Protein AF-A4FCK2-F1 (afdb_monomer_lite)

pLDDT: mean 74.15, std 17.32, range [36.41, 92.81]

Secondary structure (DSSP, 8-state):
------------------S------S-S----EEETT-SSS-HHHHHHHHHHHH-S--EEETT--TTHHHH-TTHHHHTT--

Organism: Saccharopolyspora erythraea (strain ATCC 11635 / DSM 40517 / JCM 4748 / NBRC 13426 / NCIMB 8594 / NRRL 2338) (NCBI:txid405948)

Sequence (82 aa):
MLDCSGTGAKHVRTSTDSGKARIGARDVDRSVLVGDPDVSLPVRALVPAVRDTLGIEPQVISSAGHLVIGEQPARRASARLG

Structure (mmCIF, N/CA/C/O backbone):
data_AF-A4FCK2-F1
#
_entry.id   AF-A4FCK2-F1
#
loop_
_atom_site.group_PDB
_atom_site.id
_atom_site.type_symbol
_atom_site.label_atom_id
_atom_site.label_alt_id
_atom_site.label_comp_id
_atom_site.label_asym_id
_atom_site.label_entity_id
_atom_site.label_seq_id
_atom_site.pdbx_PDB_ins_code
_atom_site.Cartn_x
_atom_site.Cartn_y
_atom_site.Cartn_z
_atom_site.occupancy
_atom_site.B_iso_or_equiv
_atom_site.auth_seq_id
_atom_site.auth_comp_id
_atom_site.auth_asym_id
_atom_site.auth_atom_id
_atom_site.pdbx_PDB_model_num
ATOM 1 N N . MET A 1 1 ? -3.404 -31.350 -6.197 1.00 37.97 1 MET A N 1
ATOM 2 C CA . MET A 1 1 ? -4.269 -31.504 -5.011 1.00 37.97 1 MET A CA 1
ATOM 3 C C . MET A 1 1 ? -3.676 -30.652 -3.905 1.00 37.97 1 MET A C 1
ATOM 5 O O . MET A 1 1 ? -2.564 -30.932 -3.489 1.00 37.97 1 MET A O 1
ATOM 9 N N . LEU A 1 2 ? -4.367 -29.588 -3.512 1.00 36.97 2 LEU A N 1
ATOM 10 C CA . LEU A 1 2 ? -4.097 -28.790 -2.316 1.00 36.97 2 LEU A CA 1
ATOM 11 C C . LEU A 1 2 ? -5.461 -28.268 -1.876 1.00 36.97 2 LEU A C 1
ATOM 13 O O . LEU A 1 2 ? -6.204 -27.748 -2.710 1.00 36.97 2 LEU A O 1
ATOM 17 N N . ASP A 1 3 ? -5.810 -28.504 -0.617 1.00 36.41 3 ASP A N 1
ATOM 18 C CA . ASP A 1 3 ? -7.096 -28.088 -0.072 1.00 36.41 3 ASP A CA 1
ATOM 19 C C . ASP A 1 3 ? -7.203 -26.556 0.028 1.00 36.41 3 ASP A C 1
ATOM 21 O O . ASP A 1 3 ? -6.201 -25.856 0.180 1.00 36.41 3 ASP A O 1
ATOM 25 N N . CYS A 1 4 ? -8.437 -26.055 -0.048 1.00 42.84 4 CYS A N 1
ATOM 26 C CA . CYS A 1 4 ? -8.809 -24.696 0.331 1.00 42.84 4 CYS A CA 1
ATOM 27 C C . CYS A 1 4 ? -10.203 -24.704 0.986 1.00 42.84 4 CYS A C 1
ATOM 29 O O . CYS A 1 4 ? -11.128 -24.039 0.510 1.00 42.84 4 CYS A O 1
ATOM 31 N N . SER A 1 5 ? -10.350 -25.442 2.090 1.00 48.19 5 SER A N 1
ATOM 32 C CA . SER A 1 5 ? -11.543 -25.489 2.948 1.00 48.19 5 SER A CA 1
ATOM 33 C C . SER A 1 5 ? -11.726 -24.182 3.733 1.00 48.19 5 SER A C 1
ATOM 35 O O . SER A 1 5 ? -11.631 -24.131 4.956 1.00 48.19 5 SER A O 1
ATOM 37 N N . GLY A 1 6 ? -11.956 -23.083 3.013 1.00 43.56 6 GLY A N 1
ATOM 38 C CA . GLY A 1 6 ? -12.052 -21.740 3.573 1.00 43.56 6 GLY A CA 1
ATOM 39 C C . GLY A 1 6 ? -12.831 -20.803 2.659 1.00 43.56 6 GLY A C 1
ATOM 40 O O . GLY A 1 6 ? -12.238 -20.040 1.895 1.00 43.56 6 GLY A O 1
ATOM 41 N N . THR A 1 7 ? -14.162 -20.834 2.766 1.00 47.19 7 THR A N 1
ATOM 42 C CA . THR A 1 7 ? -15.125 -20.063 1.954 1.00 47.19 7 THR A CA 1
ATOM 43 C C . THR A 1 7 ? -15.138 -18.563 2.294 1.00 47.19 7 THR A C 1
ATOM 45 O O . THR A 1 7 ? -16.174 -17.966 2.580 1.00 47.19 7 THR A O 1
ATOM 48 N N . GLY A 1 8 ? -13.973 -17.916 2.274 1.00 49.62 8 GLY A N 1
ATOM 49 C CA . GLY A 1 8 ? -13.855 -16.467 2.375 1.00 49.62 8 GLY A CA 1
ATOM 50 C C . GLY A 1 8 ? -14.162 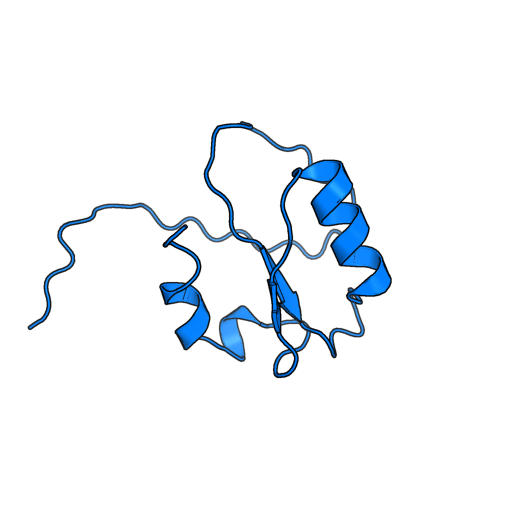-15.817 1.031 1.00 49.62 8 GLY A C 1
ATOM 51 O O . GLY A 1 8 ? -13.313 -15.836 0.139 1.00 49.62 8 GLY A O 1
ATOM 52 N N . ALA A 1 9 ? -15.342 -15.212 0.885 1.00 48.53 9 ALA A N 1
ATOM 53 C CA . ALA A 1 9 ? -15.689 -14.428 -0.299 1.00 48.53 9 ALA A CA 1
ATOM 54 C C . ALA A 1 9 ? -14.712 -13.245 -0.466 1.00 48.53 9 ALA A C 1
ATOM 56 O O . ALA A 1 9 ? -14.737 -12.280 0.299 1.00 48.53 9 ALA A O 1
ATOM 57 N N . LYS A 1 10 ? -13.823 -13.318 -1.465 1.00 55.88 10 LYS A N 1
ATOM 58 C CA . LYS A 1 10 ? -12.808 -12.287 -1.735 1.00 55.88 10 LYS A CA 1
ATOM 59 C C . LYS A 1 10 ? -13.401 -11.180 -2.611 1.00 55.88 10 LYS A C 1
ATOM 61 O O . LYS A 1 10 ? -13.317 -11.242 -3.834 1.00 55.88 10 LYS A O 1
ATOM 66 N N . HIS A 1 11 ? -14.003 -10.170 -1.989 1.00 58.00 11 HIS A N 1
ATOM 67 C CA . 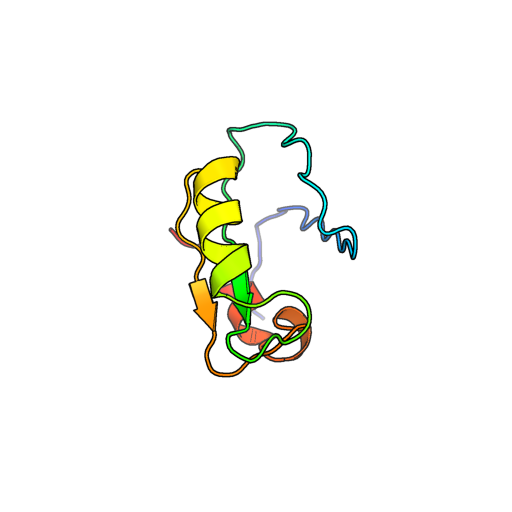HIS A 1 11 ? -14.495 -8.985 -2.696 1.00 58.00 11 HIS A CA 1
ATOM 68 C C . HIS A 1 11 ? -13.312 -8.089 -3.099 1.00 58.00 11 HIS A C 1
ATOM 70 O O . HIS A 1 11 ? -12.572 -7.617 -2.239 1.00 58.00 11 HIS A O 1
ATOM 76 N N . VAL A 1 12 ? -13.149 -7.819 -4.396 1.00 59.44 12 VAL A N 1
ATOM 77 C CA . VAL A 1 12 ? -12.189 -6.827 -4.907 1.00 59.44 12 VAL A CA 1
ATOM 78 C C . VAL A 1 12 ? -12.971 -5.597 -5.356 1.00 59.44 12 VAL A C 1
ATOM 80 O O . VAL A 1 12 ? -13.855 -5.710 -6.201 1.00 59.44 12 VAL A O 1
ATOM 83 N N . ARG A 1 13 ? -12.654 -4.427 -4.793 1.00 65.06 13 ARG A N 1
ATOM 84 C CA . ARG A 1 13 ? -13.075 -3.126 -5.332 1.00 65.06 13 ARG A CA 1
ATOM 85 C C . ARG A 1 13 ? -11.846 -2.379 -5.809 1.00 65.06 13 ARG A C 1
ATOM 87 O O . ARG A 1 13 ? -10.858 -2.311 -5.084 1.00 65.06 13 ARG A O 1
ATOM 94 N N . THR A 1 14 ? -11.953 -1.785 -6.986 1.00 62.16 14 THR A N 1
ATOM 95 C CA . THR A 1 14 ? -10.959 -0.866 -7.536 1.00 62.16 14 THR A CA 1
ATOM 96 C C . THR A 1 14 ? -11.623 0.498 -7.649 1.00 62.16 14 THR A C 1
ATOM 98 O O . THR A 1 14 ? -12.763 0.585 -8.101 1.00 62.16 14 THR A O 1
ATOM 101 N N . SER A 1 15 ? -10.934 1.552 -7.222 1.00 63.19 15 SER A N 1
ATOM 102 C CA . SER A 1 15 ? -11.387 2.936 -7.356 1.00 63.19 15 SER A CA 1
ATOM 103 C C . SER A 1 15 ? -10.228 3.779 -7.864 1.00 63.19 15 SER A C 1
ATOM 105 O O . SER A 1 15 ? -9.109 3.618 -7.386 1.00 63.19 15 SER A O 1
ATOM 107 N N . THR A 1 16 ? -10.507 4.673 -8.808 1.00 61.97 16 THR A N 1
ATOM 108 C CA . THR A 1 16 ? -9.583 5.732 -9.242 1.00 61.97 16 THR A CA 1
ATOM 109 C C . THR A 1 16 ? -9.880 7.069 -8.556 1.00 61.97 16 THR A C 1
ATOM 111 O O . THR A 1 16 ? -9.187 8.049 -8.811 1.00 61.97 16 THR A O 1
ATOM 114 N N . ASP A 1 17 ? -10.911 7.130 -7.706 1.00 64.62 17 ASP A N 1
ATOM 115 C CA . ASP A 1 17 ? -11.196 8.294 -6.865 1.00 64.62 17 ASP A CA 1
ATOM 116 C C . ASP A 1 17 ? -10.171 8.373 -5.724 1.00 64.62 17 ASP A C 1
ATOM 118 O O . ASP A 1 17 ? -10.093 7.473 -4.883 1.00 64.62 17 ASP A O 1
ATOM 122 N N . SER A 1 18 ? -9.390 9.453 -5.715 1.00 58.06 18 SER A N 1
ATOM 123 C CA . SER A 1 18 ? -8.414 9.798 -4.676 1.00 58.06 18 SER A CA 1
ATOM 124 C C . SER A 1 18 ? -9.036 10.537 -3.480 1.00 58.06 18 SER A C 1
ATOM 126 O O . SER A 1 18 ? -8.332 10.891 -2.530 1.00 58.06 18 SER A O 1
ATOM 128 N N . GLY A 1 19 ? -10.353 10.765 -3.498 1.00 64.81 19 GLY A N 1
ATOM 129 C CA . GLY A 1 19 ? -11.126 11.303 -2.388 1.00 64.81 19 GLY A CA 1
ATOM 130 C C . GLY A 1 19 ? -11.140 10.402 -1.147 1.00 64.81 19 GLY A C 1
ATOM 131 O O . GLY A 1 19 ? -10.888 9.197 -1.187 1.00 64.81 19 GLY A O 1
ATOM 132 N N . LYS A 1 20 ? -11.465 10.995 0.009 1.00 64.69 20 LYS A N 1
ATOM 133 C CA . LYS A 1 20 ? -11.542 10.266 1.285 1.00 64.69 20 LYS A CA 1
ATOM 134 C C . LYS A 1 20 ? -12.731 9.300 1.291 1.00 64.69 20 LYS A C 1
ATOM 136 O O . LYS A 1 20 ? -13.873 9.707 1.507 1.00 64.69 20 LYS A O 1
ATOM 141 N N . ALA A 1 21 ? -12.454 8.011 1.115 1.00 66.31 21 ALA A N 1
ATOM 142 C CA . ALA A 1 21 ? -13.462 6.961 1.196 1.00 66.31 21 ALA A CA 1
ATOM 143 C C . ALA A 1 21 ? -14.107 6.893 2.596 1.00 66.31 21 ALA A C 1
ATOM 145 O O . ALA A 1 21 ? -13.421 6.800 3.616 1.00 66.31 21 ALA A O 1
ATOM 146 N N . ARG A 1 22 ? -15.446 6.867 2.654 1.00 69.88 22 ARG A N 1
ATOM 147 C CA . ARG A 1 22 ? -16.177 6.541 3.889 1.00 69.88 22 ARG A CA 1
ATOM 148 C C . ARG A 1 22 ? -15.956 5.069 4.237 1.00 69.88 22 ARG A C 1
ATOM 150 O O . ARG A 1 22 ? -16.351 4.182 3.483 1.00 69.88 22 ARG A O 1
ATOM 157 N N . ILE A 1 23 ? -15.347 4.810 5.390 1.00 69.94 23 ILE A N 1
ATOM 158 C CA . ILE A 1 23 ? -15.034 3.449 5.838 1.00 69.94 23 ILE A CA 1
ATOM 159 C C . ILE A 1 23 ? -16.259 2.836 6.518 1.00 69.94 23 ILE A C 1
ATOM 161 O O . ILE A 1 23 ? -16.684 3.308 7.566 1.00 69.94 23 ILE A O 1
ATOM 165 N N . GLY A 1 24 ? -16.824 1.793 5.898 1.00 72.44 24 GLY A N 1
ATOM 166 C CA . GLY A 1 24 ? -18.124 1.222 6.277 1.00 72.44 24 GLY A CA 1
ATOM 167 C C . GLY A 1 24 ? -18.181 0.614 7.683 1.00 72.44 24 GLY A C 1
ATOM 168 O O . GLY A 1 24 ? -18.936 1.090 8.520 1.00 72.44 24 GLY A O 1
ATOM 169 N N . ALA A 1 25 ? -17.392 -0.431 7.949 1.00 73.75 25 ALA A N 1
ATOM 170 C CA . ALA A 1 25 ? -17.333 -1.105 9.251 1.00 73.75 25 ALA A CA 1
ATOM 171 C C . ALA A 1 25 ? -15.878 -1.191 9.722 1.00 73.75 25 ALA A C 1
ATOM 173 O O . ALA A 1 25 ? -15.022 -1.614 8.944 1.00 73.75 25 ALA A O 1
ATOM 174 N N . ARG A 1 26 ? -15.565 -0.772 10.955 1.00 68.81 26 ARG A N 1
ATOM 175 C CA . ARG A 1 26 ? -14.170 -0.746 11.437 1.00 68.81 26 ARG A CA 1
ATOM 176 C C . ARG A 1 26 ? -13.606 -2.152 11.686 1.00 68.81 26 ARG A C 1
ATOM 178 O O . ARG A 1 26 ? -12.503 -2.388 11.206 1.00 68.81 26 ARG A O 1
ATOM 185 N N . ASP A 1 27 ? -14.394 -3.076 12.244 1.00 75.19 27 ASP A N 1
ATOM 186 C CA . ASP A 1 27 ? -14.049 -4.484 12.575 1.00 75.19 27 ASP A CA 1
ATOM 187 C C . ASP A 1 27 ? -13.814 -5.429 11.373 1.00 75.19 27 ASP A C 1
ATOM 189 O O . ASP A 1 27 ? -14.145 -6.612 11.398 1.00 75.19 27 ASP A O 1
ATOM 193 N N . VAL A 1 28 ? -13.251 -4.922 10.280 1.00 77.69 28 VAL A N 1
ATOM 194 C CA . VAL A 1 28 ? -12.787 -5.751 9.164 1.00 77.69 28 VAL A CA 1
ATOM 195 C C . VAL A 1 28 ? -11.267 -5.721 9.170 1.00 77.69 28 VAL A C 1
ATOM 197 O O . VAL A 1 28 ? -10.677 -4.645 9.050 1.00 77.69 28 VAL A O 1
ATOM 200 N N . ASP A 1 29 ? -10.655 -6.899 9.281 1.00 79.62 29 ASP A N 1
ATOM 201 C CA . ASP A 1 29 ? -9.220 -7.085 9.076 1.00 79.62 29 ASP A CA 1
ATOM 202 C C . ASP A 1 29 ? -8.809 -6.599 7.672 1.00 79.62 29 ASP A C 1
ATOM 204 O O . ASP A 1 29 ? -9.492 -6.850 6.671 1.00 79.62 29 ASP A O 1
ATOM 208 N N . ARG A 1 30 ? -7.722 -5.826 7.609 1.00 84.56 30 ARG A N 1
ATOM 209 C CA . ARG A 1 30 ? -7.281 -5.091 6.422 1.00 84.56 30 ARG A CA 1
ATOM 210 C C . ARG A 1 30 ? -5.768 -5.034 6.336 1.00 84.56 30 ARG A C 1
ATOM 212 O O . ARG A 1 30 ? -5.109 -4.407 7.156 1.00 84.56 30 ARG A O 1
ATOM 219 N N . SER A 1 31 ? -5.258 -5.520 5.212 1.00 86.25 31 SER A N 1
ATOM 220 C CA . SER A 1 31 ? -3.934 -5.171 4.706 1.00 86.25 31 SER A CA 1
ATOM 221 C C . SER A 1 31 ? -4.052 -4.172 3.553 1.00 86.25 31 SER A C 1
ATOM 223 O O . SER A 1 31 ? -4.927 -4.308 2.696 1.00 86.25 31 SER A O 1
ATOM 225 N N . VAL A 1 32 ? -3.148 -3.193 3.503 1.00 88.19 32 VAL A N 1
ATOM 226 C CA . VAL A 1 32 ? -2.986 -2.269 2.369 1.00 88.19 32 VAL A CA 1
ATOM 227 C C . VAL A 1 32 ? -1.587 -2.444 1.790 1.00 88.19 32 VAL A C 1
ATOM 229 O O . VAL A 1 32 ? -0.605 -2.455 2.529 1.00 88.19 32 VAL A O 1
ATOM 232 N N . LEU A 1 33 ? -1.510 -2.580 0.465 1.00 90.25 33 LEU A N 1
ATOM 233 C CA . LEU A 1 33 ? -0.265 -2.640 -0.300 1.00 90.25 33 LEU A CA 1
ATOM 234 C C . LEU A 1 33 ? -0.149 -1.360 -1.136 1.00 90.25 33 LEU A C 1
ATOM 236 O O . LEU A 1 33 ? -1.140 -0.944 -1.736 1.00 90.25 33 LEU A O 1
ATOM 240 N N . VAL A 1 34 ? 1.038 -0.760 -1.193 1.00 91.06 34 VAL A N 1
ATOM 241 C CA . VAL A 1 34 ? 1.307 0.482 -1.941 1.00 91.06 34 VAL A CA 1
ATOM 242 C C . VAL A 1 34 ? 2.527 0.277 -2.826 1.00 91.06 34 VAL A C 1
ATOM 244 O O . VAL A 1 34 ? 3.524 -0.272 -2.364 1.00 91.06 34 VAL A O 1
ATOM 247 N N . GLY A 1 35 ? 2.457 0.700 -4.085 1.00 92.25 35 GLY A N 1
ATOM 248 C CA . GLY A 1 35 ? 3.605 0.676 -4.985 1.00 92.25 35 GLY A CA 1
ATOM 249 C C . GLY A 1 35 ? 4.534 1.864 -4.747 1.00 92.25 35 GLY A C 1
ATOM 250 O O . GLY A 1 35 ? 4.062 2.995 -4.651 1.00 92.25 35 GLY A O 1
ATOM 251 N N . ASP A 1 36 ? 5.841 1.626 -4.640 1.00 92.38 36 ASP A N 1
ATOM 252 C CA . ASP A 1 36 ? 6.825 2.696 -4.417 1.00 92.38 36 ASP A CA 1
ATOM 253 C C . ASP A 1 36 ? 7.001 3.605 -5.654 1.00 92.38 36 ASP A C 1
ATOM 255 O O . ASP A 1 36 ? 6.774 4.813 -5.545 1.00 92.38 36 ASP A O 1
ATOM 259 N N . PRO A 1 37 ? 7.266 3.066 -6.865 1.00 92.50 37 PRO A N 1
ATOM 260 C CA . PRO A 1 37 ? 7.231 3.828 -8.117 1.00 92.50 37 PRO A CA 1
ATOM 261 C C . PRO A 1 37 ? 5.824 4.239 -8.614 1.00 92.50 37 PRO A C 1
ATOM 263 O O . PRO A 1 37 ? 5.689 4.585 -9.790 1.00 92.50 37 PRO A O 1
ATOM 266 N N . ASP A 1 38 ? 4.763 4.224 -7.792 1.00 87.62 38 ASP A N 1
ATOM 267 C CA . ASP A 1 38 ? 3.465 4.782 -8.213 1.00 87.62 38 ASP A CA 1
ATOM 268 C C . ASP A 1 38 ? 3.552 6.317 -8.346 1.00 87.62 38 ASP A C 1
ATOM 270 O O . ASP A 1 38 ? 3.630 7.062 -7.367 1.00 87.62 38 ASP A O 1
ATOM 274 N N . VAL A 1 39 ? 3.535 6.801 -9.590 1.00 86.69 39 VAL A N 1
ATOM 275 C CA . VAL A 1 39 ? 3.542 8.235 -9.920 1.00 86.69 39 VAL A CA 1
ATOM 276 C C . VAL A 1 39 ? 2.160 8.887 -9.822 1.00 86.69 39 VAL A C 1
ATOM 278 O O . VAL A 1 39 ? 2.078 10.104 -9.649 1.00 86.69 39 VAL A O 1
ATOM 281 N N . SER A 1 40 ? 1.088 8.100 -9.919 1.00 85.44 40 SER A N 1
ATOM 282 C CA . SER A 1 40 ? -0.304 8.561 -9.864 1.00 85.44 40 SER A CA 1
ATOM 283 C C . SER A 1 40 ? -0.757 8.775 -8.421 1.00 85.44 40 SER A C 1
ATOM 285 O O . SER A 1 40 ? -1.440 9.756 -8.127 1.00 85.44 40 SER A O 1
ATOM 287 N N . LEU A 1 41 ? -0.361 7.877 -7.513 1.00 85.00 41 LEU A N 1
ATOM 288 C CA . LEU A 1 41 ? -0.681 7.921 -6.085 1.00 85.00 41 LEU A CA 1
ATOM 289 C C . LEU A 1 41 ? 0.571 7.632 -5.229 1.00 85.00 41 LEU A C 1
ATOM 291 O O . LEU A 1 41 ? 0.700 6.556 -4.644 1.00 85.00 41 LEU A O 1
ATOM 295 N N . PRO A 1 42 ? 1.510 8.589 -5.123 1.00 88.69 42 PRO A N 1
ATOM 296 C CA . PRO A 1 42 ? 2.822 8.336 -4.537 1.00 88.69 42 PRO A CA 1
ATOM 297 C C . PRO A 1 42 ? 2.776 8.045 -3.034 1.00 88.69 42 PRO A C 1
ATOM 299 O O . PRO A 1 42 ? 2.030 8.681 -2.283 1.00 88.69 42 PRO A O 1
ATOM 302 N N . VAL A 1 43 ? 3.680 7.170 -2.576 1.00 91.62 43 VAL A N 1
ATOM 303 C CA . VAL A 1 43 ? 3.862 6.736 -1.172 1.00 91.62 43 VAL A CA 1
ATOM 304 C C . VAL A 1 43 ? 3.774 7.890 -0.169 1.00 91.62 43 VAL A C 1
ATOM 306 O O . VAL A 1 43 ? 3.040 7.800 0.814 1.00 91.62 43 VAL A O 1
ATOM 309 N N . ARG A 1 44 ? 4.456 9.012 -0.443 1.00 91.25 44 ARG A N 1
ATOM 310 C CA . ARG A 1 44 ? 4.472 10.211 0.422 1.00 91.25 44 ARG A CA 1
ATOM 311 C C . ARG A 1 44 ? 3.089 10.818 0.701 1.00 91.25 44 ARG A C 1
ATOM 313 O O . ARG A 1 44 ? 2.930 11.502 1.704 1.00 91.25 44 ARG A O 1
ATOM 320 N N . ALA A 1 45 ? 2.118 10.601 -0.185 1.00 89.75 45 ALA A N 1
ATOM 321 C CA . ALA A 1 45 ? 0.734 11.037 -0.020 1.00 89.75 45 ALA A CA 1
ATOM 322 C C . ALA A 1 45 ? -0.151 9.904 0.521 1.00 89.75 45 ALA A C 1
ATOM 324 O O . ALA A 1 45 ? -0.997 10.143 1.383 1.00 89.75 45 ALA A O 1
ATOM 325 N N . LEU A 1 46 ? 0.055 8.669 0.048 1.00 87.69 46 LEU A N 1
ATOM 326 C CA . LEU A 1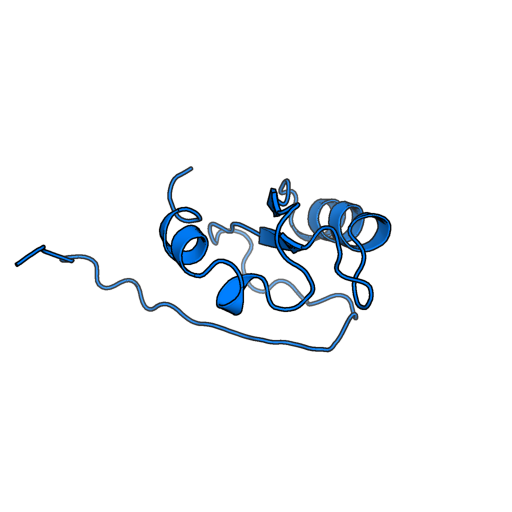 46 ? -0.824 7.554 0.392 1.00 87.69 46 LEU A CA 1
ATOM 327 C C . LEU A 1 46 ? -0.579 6.997 1.802 1.00 87.69 46 LEU A C 1
ATOM 329 O O . LEU A 1 46 ? -1.540 6.673 2.494 1.00 87.69 46 LEU A O 1
ATOM 333 N N . VAL A 1 47 ? 0.676 6.914 2.261 1.00 91.25 47 VAL A N 1
ATOM 334 C CA . VAL A 1 47 ? 1.005 6.343 3.581 1.00 91.25 47 VAL A CA 1
ATOM 335 C C . VAL A 1 47 ? 0.397 7.151 4.737 1.00 91.25 47 VAL A C 1
ATOM 337 O O . VAL A 1 47 ? -0.263 6.534 5.578 1.00 91.25 47 VAL A O 1
ATOM 340 N N . PRO A 1 48 ? 0.508 8.498 4.787 1.00 91.06 48 PRO A N 1
ATOM 341 C CA . PRO A 1 48 ? -0.202 9.293 5.789 1.00 91.06 48 PRO A CA 1
ATOM 342 C C . PRO A 1 48 ? -1.722 9.118 5.699 1.00 91.06 48 PRO A C 1
ATOM 344 O O . PRO A 1 48 ? -2.367 8.860 6.709 1.00 91.06 48 PRO A O 1
ATOM 347 N N . ALA A 1 49 ? -2.298 9.153 4.491 1.00 88.94 49 ALA A N 1
ATOM 348 C CA . ALA A 1 49 ? -3.743 9.016 4.309 1.00 88.94 49 ALA A CA 1
ATOM 349 C C . ALA A 1 49 ? -4.284 7.653 4.787 1.00 88.94 49 ALA A C 1
ATOM 351 O O . ALA A 1 49 ? -5.364 7.594 5.382 1.00 88.94 49 ALA A O 1
ATOM 352 N N . VAL A 1 50 ? -3.539 6.562 4.569 1.00 88.38 50 VAL A N 1
ATOM 353 C CA . VAL A 1 50 ? -3.875 5.227 5.090 1.00 88.38 50 VAL A CA 1
ATOM 354 C C . VAL A 1 50 ? -3.806 5.216 6.615 1.00 88.38 50 VAL A C 1
ATOM 356 O O . VAL A 1 50 ? -4.777 4.803 7.247 1.00 88.38 50 VAL A O 1
ATOM 359 N N . ARG A 1 51 ? -2.727 5.728 7.218 1.00 90.06 51 ARG A N 1
ATOM 360 C CA . ARG A 1 51 ? -2.590 5.815 8.682 1.00 90.06 51 ARG A CA 1
ATOM 361 C C . ARG A 1 51 ? -3.731 6.617 9.314 1.00 90.06 51 ARG A C 1
ATOM 363 O O . ARG A 1 51 ? -4.407 6.101 10.198 1.00 90.06 51 ARG A O 1
ATOM 370 N N . ASP A 1 52 ? -4.010 7.814 8.804 1.00 88.56 52 ASP A N 1
ATOM 371 C CA . ASP A 1 52 ? -5.038 8.719 9.336 1.00 88.56 52 ASP A CA 1
ATOM 372 C C . ASP A 1 52 ? -6.463 8.153 9.210 1.00 88.56 52 ASP A C 1
ATOM 374 O O . ASP A 1 52 ? -7.317 8.399 10.064 1.00 88.56 52 ASP A O 1
ATOM 378 N N . THR A 1 53 ? -6.750 7.412 8.133 1.00 86.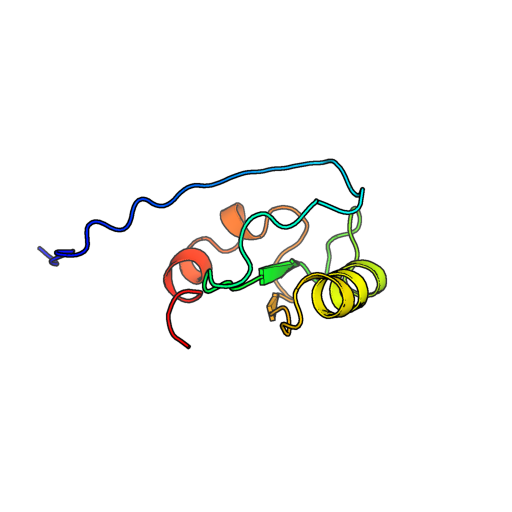25 53 THR A N 1
ATOM 379 C CA . THR A 1 53 ? -8.117 6.944 7.837 1.00 86.25 53 THR A CA 1
ATOM 380 C C . THR A 1 53 ? -8.392 5.544 8.394 1.00 86.25 53 THR A C 1
ATOM 382 O O . THR A 1 53 ? -9.506 5.272 8.849 1.00 86.25 53 THR A O 1
ATOM 385 N N . LEU A 1 54 ? -7.399 4.649 8.356 1.00 85.44 54 LEU A N 1
ATOM 386 C CA . LEU A 1 54 ? -7.529 3.231 8.716 1.00 85.44 54 LEU A CA 1
ATOM 387 C C . LEU A 1 54 ? -6.837 2.853 10.032 1.00 85.44 54 LEU A C 1
ATOM 389 O O . LEU A 1 54 ? -7.215 1.840 10.614 1.00 85.44 54 LEU A O 1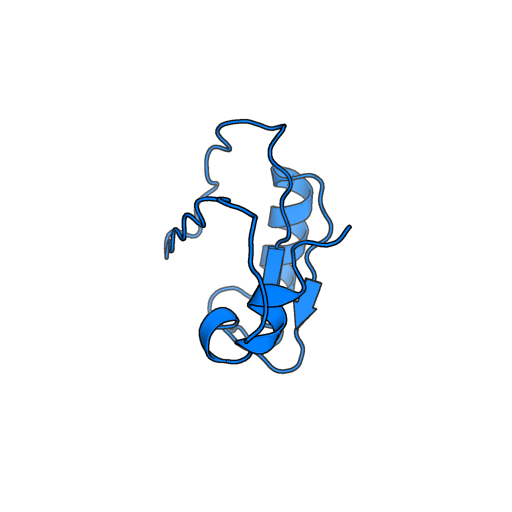
ATOM 393 N N . GLY A 1 55 ? -5.856 3.625 10.505 1.00 88.19 55 GLY A N 1
ATOM 394 C CA . GLY A 1 55 ? -5.067 3.286 11.696 1.00 88.19 55 GLY A CA 1
ATOM 395 C C . GLY A 1 55 ? -4.083 2.126 11.498 1.00 88.19 55 GLY A C 1
ATOM 396 O O . GLY A 1 55 ? -3.643 1.541 12.482 1.00 88.19 55 GLY A O 1
ATOM 397 N N . ILE A 1 56 ? -3.754 1.778 10.249 1.00 88.81 56 ILE A N 1
ATOM 398 C CA . ILE A 1 56 ? -2.863 0.658 9.898 1.00 88.81 56 ILE A CA 1
ATOM 399 C C . ILE A 1 56 ? -1.600 1.146 9.187 1.00 88.81 56 ILE A C 1
ATOM 401 O O . ILE A 1 56 ? -1.614 2.179 8.513 1.00 88.81 56 ILE A O 1
ATOM 405 N N . GLU A 1 57 ? -0.527 0.362 9.283 1.00 91.62 57 GLU A N 1
ATOM 406 C CA . GLU A 1 57 ? 0.684 0.574 8.493 1.00 91.62 57 GLU A CA 1
ATOM 407 C C . GLU A 1 57 ? 0.554 -0.118 7.121 1.00 91.62 57 GLU A C 1
ATOM 409 O O . GLU A 1 57 ? 0.394 -1.341 7.069 1.00 91.62 57 GLU A O 1
ATOM 414 N N . PRO A 1 58 ? 0.606 0.616 5.996 1.00 90.88 58 PRO A N 1
ATOM 415 C CA . PRO A 1 58 ? 0.627 0.009 4.669 1.00 90.88 58 PRO A CA 1
ATOM 416 C C . PRO A 1 58 ? 1.979 -0.650 4.359 1.00 90.88 58 PRO A C 1
ATOM 418 O O . PRO A 1 58 ? 3.041 -0.120 4.680 1.00 90.88 58 PRO A O 1
ATOM 421 N N . GLN A 1 59 ? 1.953 -1.767 3.634 1.00 92.81 59 GLN A N 1
ATOM 422 C CA . GLN A 1 59 ? 3.166 -2.402 3.119 1.00 92.81 59 GLN A CA 1
ATOM 423 C C . GLN A 1 59 ? 3.577 -1.736 1.799 1.00 92.81 59 GLN A C 1
ATOM 425 O O . GLN A 1 59 ? 2.887 -1.873 0.785 1.00 92.81 59 GLN A O 1
ATOM 430 N N . VAL A 1 60 ? 4.710 -1.032 1.801 1.00 92.50 60 VAL A N 1
ATOM 431 C CA . VAL A 1 60 ? 5.294 -0.445 0.586 1.00 92.50 60 VAL A CA 1
ATOM 432 C C . VAL A 1 60 ? 6.068 -1.514 -0.187 1.00 92.50 60 VAL A C 1
ATOM 434 O O . VAL A 1 60 ? 6.901 -2.230 0.370 1.00 92.50 60 VAL A O 1
ATOM 437 N N . ILE A 1 61 ? 5.783 -1.631 -1.481 1.00 91.94 61 ILE A N 1
ATOM 438 C CA . ILE A 1 61 ? 6.356 -2.617 -2.393 1.00 91.94 61 ILE A CA 1
ATOM 439 C C . ILE A 1 61 ? 7.265 -1.887 -3.385 1.00 91.94 61 ILE A C 1
ATOM 441 O O . ILE A 1 61 ? 6.798 -1.302 -4.360 1.00 91.94 61 ILE A O 1
ATOM 445 N N . SER A 1 62 ? 8.577 -1.952 -3.149 1.00 91.31 62 SER A N 1
ATOM 446 C CA . SER A 1 62 ? 9.601 -1.283 -3.972 1.00 91.31 62 SER A CA 1
ATOM 447 C C . SER A 1 62 ? 9.627 -1.730 -5.440 1.00 91.31 62 SER A C 1
ATOM 449 O O . SER A 1 62 ? 10.090 -0.998 -6.308 1.00 91.31 62 SER A O 1
ATOM 451 N N . SER A 1 63 ? 9.117 -2.929 -5.729 1.00 89.94 63 SER A N 1
ATOM 452 C CA . SER A 1 63 ? 9.103 -3.556 -7.055 1.00 89.94 63 SER A CA 1
ATOM 453 C C . SER A 1 63 ? 7.735 -3.512 -7.755 1.00 89.94 63 SER A C 1
ATOM 455 O O . SER A 1 63 ? 7.443 -4.398 -8.563 1.00 89.94 63 SER A O 1
ATOM 457 N N . ALA A 1 64 ? 6.867 -2.560 -7.400 1.00 88.56 64 ALA A N 1
ATOM 458 C CA . ALA A 1 64 ? 5.552 -2.392 -8.020 1.00 88.56 64 ALA A CA 1
ATOM 459 C C . ALA A 1 64 ? 5.124 -0.921 -8.071 1.00 88.56 64 ALA A C 1
ATOM 461 O O . ALA A 1 64 ? 5.353 -0.192 -7.113 1.00 88.56 64 ALA A O 1
ATOM 462 N N . GLY A 1 65 ? 4.480 -0.500 -9.155 1.00 87.50 65 GLY A N 1
ATOM 463 C CA . GLY A 1 65 ? 3.846 0.805 -9.306 1.00 87.50 65 GLY A CA 1
ATOM 464 C C . GLY A 1 65 ? 2.348 0.753 -9.007 1.00 87.50 65 GLY A C 1
ATOM 465 O O . GLY A 1 65 ? 1.904 0.144 -8.034 1.00 87.50 65 GLY A O 1
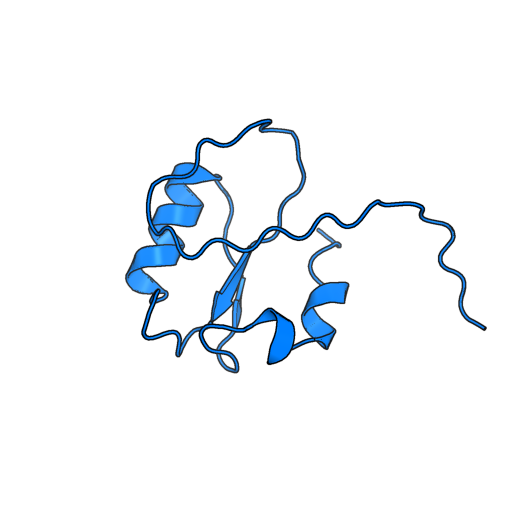ATOM 466 N N . HIS A 1 66 ? 1.555 1.405 -9.857 1.00 86.25 66 HIS A N 1
ATOM 467 C CA . HIS A 1 66 ? 0.122 1.608 -9.636 1.00 86.25 66 HIS A CA 1
ATOM 468 C C . HIS A 1 66 ? -0.710 0.313 -9.596 1.00 86.25 66 HIS A C 1
ATOM 470 O O . HIS A 1 66 ? -1.749 0.251 -8.938 1.00 86.25 66 HIS A O 1
ATOM 476 N N . LEU A 1 67 ? -0.275 -0.750 -10.279 1.00 85.44 67 LEU A N 1
ATOM 477 C CA . LEU A 1 67 ? -1.037 -1.986 -10.447 1.00 85.44 67 LEU A CA 1
ATOM 478 C C . LEU A 1 67 ? -0.425 -3.140 -9.641 1.00 85.44 67 LEU A C 1
ATOM 480 O O . LEU A 1 67 ? -0.373 -4.270 -10.125 1.00 85.44 67 LEU A O 1
ATOM 484 N N . VAL A 1 68 ? -0.041 -2.891 -8.380 1.00 83.69 68 VAL A N 1
ATOM 485 C CA . VAL A 1 68 ? 0.573 -3.863 -7.439 1.00 83.69 68 VAL A CA 1
ATOM 486 C C . VAL A 1 68 ? -0.048 -5.268 -7.494 1.00 83.69 68 VAL A C 1
ATOM 488 O O . VAL A 1 68 ? 0.657 -6.272 -7.440 1.00 83.69 68 VAL A O 1
ATOM 491 N N . ILE A 1 69 ? -1.372 -5.361 -7.635 1.00 80.62 69 ILE A N 1
ATOM 492 C CA . ILE A 1 69 ? -2.127 -6.623 -7.698 1.00 80.62 69 ILE A CA 1
ATOM 493 C C . ILE A 1 69 ? -1.837 -7.444 -8.972 1.00 80.62 69 ILE A C 1
ATOM 495 O O . ILE A 1 69 ? -1.885 -8.675 -8.921 1.00 80.62 69 ILE A O 1
ATOM 499 N N . GLY A 1 70 ? -1.562 -6.780 -10.097 1.00 81.12 70 GLY A N 1
ATOM 500 C CA . GLY A 1 70 ? -1.145 -7.399 -11.359 1.00 81.12 70 GLY A CA 1
ATOM 501 C C . GLY A 1 70 ? 0.373 -7.567 -11.470 1.00 81.12 70 GLY A C 1
ATOM 502 O O . GLY A 1 70 ? 0.831 -8.570 -12.003 1.00 81.12 70 GLY A O 1
ATOM 503 N N . GLU A 1 71 ? 1.142 -6.627 -10.918 1.00 81.38 71 GLU A N 1
ATOM 504 C CA . GLU A 1 71 ? 2.611 -6.622 -10.955 1.00 81.38 71 GLU A CA 1
ATOM 505 C C . GLU A 1 71 ? 3.241 -7.617 -9.961 1.00 81.38 71 GLU A C 1
ATOM 507 O O . GLU A 1 71 ? 4.309 -8.168 -10.217 1.00 81.38 71 GLU A O 1
ATOM 512 N N . GLN A 1 72 ? 2.583 -7.877 -8.825 1.00 81.94 72 GLN A N 1
ATOM 513 C CA . GLN A 1 72 ? 3.069 -8.754 -7.751 1.00 81.94 72 GLN A CA 1
ATOM 514 C C . GLN A 1 72 ? 1.983 -9.756 -7.305 1.00 81.94 72 GLN A C 1
ATOM 516 O O . GLN A 1 72 ? 1.587 -9.779 -6.132 1.00 81.94 72 GLN A O 1
ATOM 521 N N . PRO A 1 73 ? 1.486 -10.632 -8.205 1.00 75.38 73 PRO A N 1
ATOM 522 C CA . PRO A 1 73 ? 0.328 -11.489 -7.940 1.00 75.38 73 PRO A CA 1
ATOM 523 C C . PRO A 1 73 ? 0.536 -12.451 -6.759 1.00 75.38 73 PRO A C 1
ATOM 525 O O . PRO A 1 73 ? -0.422 -12.753 -6.048 1.00 75.38 73 PRO A O 1
ATOM 528 N N . ALA A 1 74 ? 1.776 -12.873 -6.489 1.00 74.38 74 ALA A N 1
ATOM 529 C CA . ALA A 1 74 ? 2.118 -13.714 -5.339 1.00 74.38 74 ALA A CA 1
ATOM 530 C C . ALA A 1 74 ? 1.791 -13.044 -3.987 1.00 74.38 74 ALA A C 1
ATOM 532 O O . ALA A 1 74 ? 1.311 -13.706 -3.066 1.00 74.38 74 ALA A O 1
ATOM 533 N N . ARG A 1 75 ? 1.958 -11.717 -3.872 1.00 69.62 75 ARG A N 1
ATOM 534 C CA . ARG A 1 75 ? 1.706 -10.976 -2.620 1.00 69.62 75 ARG A CA 1
ATOM 535 C C . ARG A 1 75 ? 0.219 -10.888 -2.257 1.00 69.62 75 ARG A C 1
ATOM 537 O O . ARG A 1 75 ? -0.108 -10.685 -1.090 1.00 69.62 75 ARG A O 1
ATOM 544 N N . ARG A 1 76 ? -0.689 -11.152 -3.210 1.00 62.38 76 ARG A N 1
ATOM 545 C CA . ARG A 1 76 ? -2.140 -11.276 -2.957 1.00 62.38 76 ARG A CA 1
ATOM 546 C C . ARG A 1 76 ? -2.493 -12.425 -2.007 1.00 62.38 76 ARG A C 1
ATOM 548 O O . ARG A 1 76 ? -3.572 -12.401 -1.421 1.00 62.38 76 ARG A O 1
ATOM 555 N N . ALA A 1 77 ? -1.639 -13.446 -1.905 1.00 51.81 77 ALA A N 1
ATOM 556 C CA . ALA A 1 77 ? -1.846 -14.578 -1.004 1.00 51.81 77 ALA A CA 1
ATOM 557 C C . ALA A 1 77 ? -1.341 -14.291 0.420 1.00 51.81 77 ALA A C 1
ATOM 559 O O . ALA A 1 77 ? -1.946 -14.754 1.382 1.00 51.81 77 ALA A O 1
ATOM 560 N N . SER A 1 78 ? -0.262 -13.511 0.549 1.00 50.38 78 SER A N 1
ATOM 561 C CA . SER A 1 78 ? 0.433 -13.253 1.818 1.00 50.38 78 SER A CA 1
ATOM 562 C C . SER A 1 78 ? -0.215 -12.170 2.684 1.00 50.38 78 SER A C 1
ATOM 564 O O . SER A 1 78 ? -0.049 -12.193 3.897 1.00 50.38 78 SER A O 1
ATOM 566 N N . ALA A 1 79 ? -0.981 -11.246 2.096 1.00 52.78 79 ALA A N 1
ATOM 567 C CA . ALA A 1 79 ? -1.664 -10.146 2.792 1.00 52.78 79 ALA A CA 1
ATOM 568 C C . ALA A 1 79 ? -2.898 -10.592 3.623 1.00 52.78 79 ALA A C 1
ATOM 570 O O . ALA A 1 79 ? -3.922 -9.909 3.642 1.00 52.78 79 ALA A O 1
ATOM 571 N N . ARG A 1 80 ? -2.842 -11.788 4.227 1.00 47.34 80 ARG A N 1
ATOM 572 C CA . ARG A 1 80 ? -3.947 -12.442 4.955 1.00 47.34 80 ARG A CA 1
ATOM 573 C C . ARG A 1 80 ? -3.483 -13.242 6.184 1.00 47.34 80 ARG A C 1
ATOM 575 O O . ARG A 1 80 ? -4.180 -14.161 6.606 1.00 47.34 80 ARG A O 1
ATOM 582 N N . LEU A 1 81 ? -2.284 -12.952 6.688 1.00 40.59 81 LEU A N 1
ATOM 583 C CA . LEU A 1 81 ? -1.697 -13.565 7.881 1.00 40.59 81 LEU A CA 1
ATOM 584 C C . LEU A 1 81 ? -0.997 -12.467 8.690 1.00 40.59 81 LEU A C 1
ATOM 586 O O . LEU A 1 81 ? 0.015 -11.925 8.242 1.00 40.59 81 LEU A O 1
ATOM 590 N N . GLY A 1 82 ? -1.577 -12.143 9.844 1.00 37.47 82 GLY A N 1
ATOM 591 C CA . GLY A 1 82 ? -1.210 -11.051 10.743 1.00 37.47 82 GLY A CA 1
ATOM 592 C C . GLY A 1 82 ? -2.320 -10.852 11.760 1.00 37.47 82 GLY A C 1
ATOM 593 O O . GLY A 1 82 ? -2.893 -9.748 11.755 1.00 37.47 82 GLY A O 1
#

Foldseek 3Di:
DDDDPDPDDDDDDDDPDPDQDDDDDLPDDDAAEAECQAPSQHPVRVQVSCCVRNVDGHHYDPQDYDPCCVRPVVVVVVSPDD

Radius of gyration: 13.92 Å; chains: 1; bounding box: 28×43×24 Å